Protein AF-A0A4Q3AZP9-F1 (afdb_monomer_lite)

Radius of gyration: 14.33 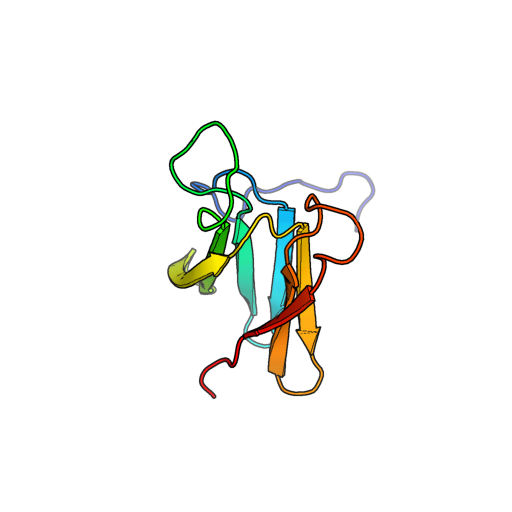Å; chains: 1; bounding box: 40×31×39 Å

Secondary structure (DSSP, 8-state):
--TT----------SSEEEEEE-TTS-EEEEES-SS-SS--TT-EEEEEE-TTS-EEEEEEEESS--EEEE-TTS-EEEEESTTSSTT--EEEEEPPP-

Structure (mmCIF, N/CA/C/O backbone):
data_AF-A0A4Q3AZP9-F1
#
_entry.id   AF-A0A4Q3AZP9-F1
#
loop_
_atom_site.group_PDB
_atom_site.id
_atom_site.type_symbol
_atom_site.label_atom_id
_atom_site.label_alt_id
_atom_site.label_comp_id
_atom_site.label_asym_id
_atom_site.label_entity_id
_atom_site.label_seq_id
_atom_site.pdbx_PDB_ins_code
_atom_site.Cartn_x
_atom_site.Cartn_y
_atom_site.Cartn_z
_atom_site.occupancy
_atom_site.B_iso_or_equiv
_atom_site.auth_seq_id
_atom_site.auth_comp_id
_atom_site.auth_asym_id
_atom_site.auth_atom_id
_atom_site.pdbx_PDB_model_num
ATOM 1 N N . VAL A 1 1 ? -27.385 6.710 2.786 1.00 50.12 1 VAL A N 1
ATOM 2 C CA . VAL A 1 1 ? -26.740 8.017 2.509 1.00 50.12 1 VAL A CA 1
ATOM 3 C C . VAL A 1 1 ? -27.853 9.054 2.414 1.00 50.12 1 VAL A C 1
ATOM 5 O O . VAL A 1 1 ? -28.807 8.771 1.703 1.00 50.12 1 VAL A O 1
ATOM 8 N N . ASN A 1 2 ? -27.830 10.157 3.175 1.00 47.59 2 ASN A N 1
ATOM 9 C CA . ASN A 1 2 ? -28.858 11.204 3.040 1.00 47.59 2 ASN A CA 1
ATOM 10 C C . ASN A 1 2 ? -28.439 12.240 1.969 1.00 47.59 2 ASN A C 1
ATOM 12 O O . ASN A 1 2 ? -27.250 12.319 1.651 1.00 47.59 2 ASN A O 1
ATOM 16 N N . PRO A 1 3 ? -29.369 13.051 1.434 1.00 57.00 3 PRO A N 1
ATOM 17 C CA . PRO A 1 3 ? -29.069 14.029 0.379 1.00 57.00 3 PRO A CA 1
ATOM 18 C C . PRO A 1 3 ? -28.119 15.165 0.802 1.00 57.00 3 PRO A C 1
ATOM 20 O O . PRO A 1 3 ? -27.667 15.923 -0.046 1.00 57.00 3 PRO A O 1
ATOM 23 N N . ALA A 1 4 ? -27.817 15.291 2.098 1.00 66.38 4 ALA A N 1
ATOM 24 C CA . ALA A 1 4 ? -26.958 16.329 2.668 1.00 66.38 4 ALA A CA 1
ATOM 25 C C . ALA A 1 4 ? -25.577 15.802 3.106 1.00 66.38 4 ALA A C 1
ATOM 27 O O . ALA A 1 4 ? -24.869 16.515 3.812 1.00 66.38 4 ALA A O 1
ATOM 28 N N . GLY A 1 5 ? -25.244 14.551 2.751 1.00 70.44 5 GLY A N 1
ATOM 29 C CA . GLY A 1 5 ? -24.150 13.726 3.279 1.00 70.44 5 GLY A CA 1
ATOM 30 C C . GLY A 1 5 ? -23.063 14.485 4.041 1.00 70.44 5 GLY A C 1
ATOM 31 O O . GLY A 1 5 ? -22.183 15.095 3.439 1.00 70.44 5 GLY A O 1
ATOM 32 N N . LYS A 1 6 ? -23.112 14.438 5.380 1.00 83.56 6 LYS A N 1
ATOM 33 C CA . LYS A 1 6 ? -22.102 15.083 6.225 1.00 83.56 6 LYS A CA 1
ATOM 34 C C . LYS A 1 6 ? -20.746 14.422 5.974 1.00 83.56 6 LYS A C 1
ATOM 36 O O . LYS A 1 6 ? -20.556 13.253 6.302 1.00 83.56 6 LYS A O 1
ATOM 41 N N . MET A 1 7 ? -19.815 15.177 5.402 1.00 85.31 7 MET A N 1
ATOM 42 C CA . MET A 1 7 ? -18.426 14.753 5.254 1.00 85.31 7 MET A CA 1
ATOM 43 C C . MET A 1 7 ? -17.707 14.879 6.600 1.00 85.31 7 MET A C 1
ATOM 45 O O . MET A 1 7 ? -17.891 15.862 7.321 1.00 85.31 7 MET A O 1
ATOM 49 N N . GLN A 1 8 ? -16.883 13.890 6.936 1.00 88.12 8 GLN A N 1
ATOM 50 C CA . GLN A 1 8 ? -16.053 13.895 8.136 1.00 88.12 8 GLN A CA 1
ATOM 51 C C . GLN A 1 8 ? -14.648 13.402 7.796 1.00 88.12 8 GLN A C 1
ATOM 53 O O . GLN A 1 8 ? -14.481 12.368 7.151 1.00 88.12 8 GLN A O 1
ATOM 58 N N . THR A 1 9 ? -13.637 14.116 8.285 1.00 91.69 9 THR A N 1
ATOM 59 C CA . THR A 1 9 ? -12.249 13.650 8.258 1.00 91.69 9 THR A CA 1
ATOM 60 C C . THR A 1 9 ? -12.060 12.551 9.303 1.00 91.69 9 THR A C 1
ATOM 62 O O . THR A 1 9 ? -12.216 12.808 10.496 1.00 91.69 9 THR A O 1
ATOM 65 N N . VAL A 1 10 ? -11.725 11.335 8.861 1.00 91.75 10 VAL A N 1
ATOM 66 C CA . VAL A 1 10 ? -11.517 10.163 9.740 1.00 91.75 10 VAL A CA 1
ATOM 67 C C . VAL A 1 10 ? -10.048 9.920 10.095 1.00 91.75 10 VAL A C 1
ATOM 69 O O . VAL A 1 10 ? -9.756 9.394 11.162 1.00 91.75 10 VAL A O 1
ATOM 72 N N . ALA A 1 11 ? -9.114 10.328 9.231 1.00 94.19 11 ALA A N 1
ATOM 73 C CA . ALA A 1 11 ? -7.676 10.239 9.471 1.00 94.19 11 ALA A CA 1
ATOM 74 C C . ALA A 1 11 ? -6.918 11.273 8.616 1.00 94.19 11 ALA A C 1
ATOM 76 O O . ALA A 1 11 ? -7.362 11.643 7.531 1.00 94.19 11 ALA A O 1
ATOM 77 N N . THR A 1 12 ? -5.773 11.747 9.112 1.00 95.00 12 THR A N 1
ATOM 78 C CA . THR A 1 12 ? -4.915 12.769 8.473 1.00 95.00 12 THR A CA 1
ATOM 79 C C . THR A 1 12 ? -3.441 12.346 8.477 1.00 95.00 12 THR A C 1
ATOM 81 O O . THR A 1 12 ? -3.104 11.291 9.006 1.00 95.00 12 THR A O 1
ATOM 84 N N . GLY A 1 13 ? -2.536 13.162 7.928 1.00 93.69 13 GLY A N 1
ATOM 85 C CA . GLY A 1 13 ? -1.084 12.937 8.032 1.00 93.69 13 GLY A CA 1
ATOM 86 C C . GLY A 1 13 ? -0.505 11.933 7.031 1.00 93.69 13 GLY A C 1
ATOM 87 O O . GLY A 1 13 ? 0.612 11.463 7.219 1.00 93.69 13 GLY A O 1
ATOM 88 N N . PHE A 1 14 ? -1.260 11.609 5.984 1.00 94.25 14 PHE A N 1
ATOM 89 C CA . PHE A 1 14 ? -0.776 10.858 4.828 1.00 94.25 14 PHE A CA 1
ATOM 90 C C . PHE A 1 14 ? -0.304 11.810 3.723 1.00 94.25 14 PHE A C 1
ATOM 92 O O . PHE A 1 14 ? -0.609 13.002 3.732 1.00 94.25 14 PHE A O 1
ATOM 99 N N . SER A 1 15 ? 0.399 11.263 2.745 1.00 92.31 15 SER A N 1
ATOM 100 C CA . SER A 1 15 ? 0.918 11.902 1.543 1.00 92.31 15 SER A CA 1
ATOM 101 C C . SER A 1 15 ? 0.573 11.035 0.333 1.00 92.31 15 SER A C 1
ATOM 103 O O . SER A 1 15 ? 0.645 9.815 0.410 1.00 92.31 15 SER A O 1
ATOM 105 N N . ALA A 1 16 ? 0.188 11.655 -0.787 1.00 94.06 16 ALA A N 1
ATOM 106 C CA . ALA A 1 16 ? -0.048 10.962 -2.061 1.00 94.06 16 ALA A CA 1
ATOM 107 C C . ALA A 1 16 ? -0.868 9.652 -1.937 1.00 94.06 16 ALA A C 1
ATOM 109 O O . ALA A 1 16 ? -0.472 8.610 -2.467 1.00 94.06 16 ALA A O 1
ATOM 110 N N . ILE A 1 17 ? -1.995 9.693 -1.209 1.00 95.69 17 ILE A N 1
ATOM 111 C CA . ILE A 1 17 ? -2.904 8.544 -1.094 1.00 95.69 17 ILE A CA 1
ATOM 112 C C . ILE A 1 17 ? -3.472 8.231 -2.480 1.00 95.69 17 ILE A C 1
ATOM 114 O O . ILE A 1 17 ? -4.055 9.107 -3.117 1.00 95.69 17 ILE A O 1
ATOM 118 N N . VAL A 1 18 ? -3.352 6.977 -2.910 1.00 96.50 18 VAL A N 1
ATOM 119 C CA . VAL A 1 18 ? -3.901 6.493 -4.192 1.00 96.50 18 VAL A CA 1
ATOM 120 C C . VAL A 1 18 ? -4.965 5.410 -4.021 1.00 96.50 18 VAL A C 1
ATOM 122 O O . VAL A 1 18 ? -5.695 5.105 -4.958 1.00 96.50 18 VAL A O 1
ATOM 125 N N . GLY A 1 19 ? -5.112 4.853 -2.819 1.00 97.19 19 GLY A N 1
ATOM 126 C CA . GLY A 1 19 ? -6.167 3.893 -2.524 1.00 97.19 19 GLY A CA 1
ATOM 127 C C . GLY A 1 19 ? -6.261 3.563 -1.043 1.00 97.19 19 GLY A C 1
ATOM 128 O O . GLY A 1 19 ? -5.332 3.815 -0.274 1.00 97.19 19 GLY A O 1
ATOM 129 N N . LEU A 1 20 ? -7.388 2.977 -0.650 1.00 98.25 20 LEU A N 1
ATOM 130 C CA . LEU A 1 20 ? -7.555 2.363 0.660 1.00 98.25 20 LEU A CA 1
ATOM 131 C C . LEU A 1 20 ? -8.505 1.171 0.587 1.00 98.25 20 LEU A C 1
ATOM 133 O O . LEU A 1 20 ? -9.395 1.134 -0.262 1.00 98.25 20 LEU A O 1
ATOM 137 N N . VAL A 1 21 ? -8.357 0.245 1.530 1.00 98.44 21 VAL A N 1
ATOM 138 C CA . VAL A 1 21 ? -9.369 -0.769 1.852 1.00 98.44 21 VAL A CA 1
ATOM 139 C C . VAL A 1 21 ? -9.622 -0.813 3.350 1.00 98.44 21 VAL A C 1
ATOM 141 O O . VAL A 1 21 ? -8.767 -0.415 4.138 1.00 98.44 21 VAL A O 1
ATOM 144 N N . ILE A 1 22 ? -10.800 -1.293 3.742 1.00 97.38 22 ILE A N 1
ATOM 145 C CA . ILE A 1 22 ? -11.174 -1.514 5.141 1.00 97.38 22 ILE A CA 1
ATOM 146 C C . ILE A 1 22 ? -11.515 -2.992 5.294 1.00 97.38 22 ILE A C 1
ATOM 148 O O . ILE A 1 22 ? -12.245 -3.542 4.468 1.00 97.38 22 ILE A O 1
ATOM 152 N N . ASP A 1 23 ? -10.972 -3.637 6.320 1.00 95.81 23 ASP A N 1
ATOM 153 C CA . ASP A 1 23 ? -11.278 -5.033 6.614 1.00 95.81 23 ASP A CA 1
ATOM 154 C C . ASP A 1 23 ? -12.488 -5.202 7.545 1.00 95.81 23 ASP A C 1
ATOM 156 O O . ASP A 1 23 ? -13.116 -4.246 8.004 1.00 95.81 23 ASP A O 1
ATOM 160 N N . GLN A 1 24 ? -12.825 -6.456 7.843 1.00 94.31 24 GLN A N 1
ATOM 161 C CA . GLN A 1 24 ? -13.957 -6.792 8.709 1.00 94.31 24 GLN A CA 1
ATOM 162 C C . GLN A 1 24 ? -13.758 -6.363 10.172 1.00 94.31 24 GLN A C 1
ATOM 164 O O . GLN A 1 24 ? -14.732 -6.271 10.914 1.00 94.31 24 GLN A O 1
ATOM 169 N N . GLN A 1 25 ? -12.523 -6.073 10.592 1.00 94.88 25 GLN A N 1
ATOM 170 C CA . GLN A 1 25 ? -12.191 -5.560 11.921 1.00 94.88 25 GLN A CA 1
ATOM 171 C C . GLN A 1 25 ? -12.183 -4.021 11.965 1.00 94.88 25 GLN A C 1
ATOM 173 O O . GLN A 1 25 ? -11.779 -3.439 12.969 1.00 94.88 25 GLN A O 1
ATOM 178 N N . SER A 1 26 ? -12.658 -3.350 10.907 1.00 95.62 26 SER A N 1
ATOM 179 C CA . SER A 1 26 ? -12.634 -1.887 10.760 1.00 95.62 26 SER A CA 1
ATOM 180 C C . SER A 1 26 ? -11.225 -1.284 10.744 1.00 95.62 26 SER A C 1
ATOM 182 O O . SER A 1 26 ? -11.056 -0.097 11.029 1.00 95.62 26 SER A O 1
ATOM 184 N N . ARG A 1 27 ? -10.206 -2.078 10.394 1.00 97.00 27 ARG A N 1
ATOM 185 C CA . ARG A 1 27 ? -8.842 -1.588 10.172 1.00 97.00 27 ARG A CA 1
ATOM 186 C C . ARG A 1 27 ? -8.745 -1.089 8.737 1.00 97.00 27 ARG A C 1
ATOM 188 O O . ARG A 1 27 ? -9.206 -1.757 7.811 1.00 97.00 27 ARG A O 1
ATOM 195 N N . MET A 1 28 ? -8.158 0.085 8.545 1.00 97.94 28 MET A N 1
ATOM 196 C CA . MET A 1 28 ? -7.958 0.674 7.221 1.00 97.94 28 MET A CA 1
ATOM 197 C C . MET A 1 28 ? -6.523 0.443 6.758 1.00 97.94 28 MET A C 1
ATOM 199 O O . MET A 1 28 ? -5.583 0.650 7.516 1.00 97.94 28 MET A O 1
ATOM 203 N N . TYR A 1 29 ? -6.344 0.065 5.501 1.00 98.50 29 TYR A N 1
ATOM 204 C CA . TYR A 1 29 ? -5.042 -0.050 4.855 1.00 98.50 29 TYR A CA 1
ATOM 205 C C . TYR A 1 29 ? -4.968 1.022 3.783 1.00 98.50 29 TYR A C 1
ATOM 207 O O . TYR A 1 29 ? -5.692 0.955 2.793 1.00 98.50 29 TYR A O 1
ATOM 215 N N . VAL A 1 30 ? -4.134 2.030 4.008 1.00 98.50 30 VAL A N 1
ATOM 216 C CA . VAL A 1 30 ? -3.978 3.194 3.135 1.00 98.50 30 VAL A CA 1
ATOM 217 C C . VAL A 1 30 ? -2.717 3.014 2.304 1.00 98.50 30 VAL A C 1
ATOM 219 O O . VAL A 1 30 ? -1.636 2.808 2.854 1.00 98.50 30 VAL A O 1
ATOM 222 N N . LEU A 1 31 ? -2.855 3.094 0.984 1.00 98.44 31 LEU A N 1
ATOM 223 C CA . LEU A 1 31 ? -1.746 3.033 0.042 1.00 98.44 31 LEU A CA 1
ATOM 224 C C . LEU A 1 31 ? -1.278 4.445 -0.299 1.00 98.44 31 LEU A C 1
ATOM 226 O O . LEU A 1 31 ? -2.019 5.231 -0.895 1.00 98.44 31 LEU A O 1
ATOM 230 N N . GLU A 1 32 ? -0.030 4.736 0.043 1.00 97.44 32 GLU A N 1
ATOM 231 C CA . GLU A 1 32 ? 0.658 5.963 -0.342 1.00 97.44 32 GLU A CA 1
ATOM 232 C C . GLU A 1 32 ? 1.605 5.650 -1.502 1.00 97.44 32 GLU A C 1
ATOM 234 O O . GLU A 1 32 ? 2.468 4.775 -1.394 1.00 97.44 32 GLU A O 1
ATOM 239 N N . MET A 1 33 ? 1.456 6.371 -2.615 1.00 96.00 33 MET A N 1
ATOM 240 C CA . MET A 1 33 ? 2.355 6.242 -3.768 1.00 96.00 33 MET A CA 1
ATOM 241 C C . MET A 1 33 ? 3.763 6.753 -3.443 1.00 96.00 33 MET A C 1
ATOM 243 O O . MET A 1 33 ? 4.751 6.236 -3.963 1.00 96.00 33 MET A O 1
ATOM 247 N N . ALA A 1 34 ? 3.845 7.764 -2.577 1.00 91.94 34 ALA A N 1
ATOM 248 C CA . ALA A 1 34 ? 5.082 8.353 -2.101 1.00 91.94 34 ALA A CA 1
ATOM 249 C C . ALA A 1 34 ? 4.905 8.857 -0.667 1.00 91.94 34 ALA A C 1
ATOM 251 O O . ALA A 1 34 ? 3.906 9.500 -0.346 1.00 91.94 34 ALA A O 1
ATOM 252 N N . SER A 1 35 ? 5.895 8.598 0.182 1.00 86.44 35 SER A N 1
ATOM 253 C CA . SER A 1 35 ? 5.931 9.082 1.560 1.00 86.44 35 SER A CA 1
ATOM 254 C C . SER A 1 35 ? 7.114 10.013 1.786 1.00 86.44 35 SER A C 1
ATOM 256 O O . SER A 1 35 ? 8.257 9.638 1.537 1.00 86.44 35 SER A O 1
ATOM 258 N N . GLY A 1 36 ? 6.853 11.189 2.361 1.00 77.75 36 GLY A N 1
ATOM 259 C CA . GLY A 1 36 ? 7.903 12.122 2.786 1.00 77.75 36 GLY A CA 1
ATOM 260 C C . GLY A 1 36 ? 8.597 12.862 1.641 1.00 77.75 36 GLY A C 1
ATOM 261 O O . GLY A 1 36 ? 9.567 13.575 1.885 1.00 77.75 36 GLY A O 1
ATOM 262 N N . THR A 1 37 ? 8.104 12.728 0.407 1.00 79.12 37 THR A N 1
ATOM 263 C CA . THR A 1 37 ? 8.636 13.419 -0.771 1.00 79.12 37 THR A CA 1
ATOM 264 C C . THR A 1 37 ? 7.514 14.042 -1.593 1.00 79.12 37 THR A C 1
ATOM 266 O O . THR A 1 37 ? 6.383 13.563 -1.607 1.00 79.12 37 THR A O 1
ATOM 269 N N . MET A 1 38 ? 7.830 15.142 -2.279 1.00 76.75 38 MET A N 1
ATOM 270 C CA . MET A 1 38 ? 6.880 15.856 -3.139 1.00 76.75 38 MET A CA 1
ATOM 271 C C . MET A 1 38 ? 6.619 15.116 -4.456 1.00 76.75 38 MET A C 1
ATOM 273 O O . MET A 1 38 ? 5.529 15.204 -5.014 1.00 76.75 38 MET A O 1
ATOM 277 N N . PHE A 1 39 ? 7.622 14.379 -4.938 1.00 84.06 39 PHE A N 1
ATOM 278 C CA . PHE A 1 39 ? 7.575 13.663 -6.205 1.00 84.06 39 PHE A CA 1
ATOM 279 C C . PHE A 1 39 ? 7.693 12.156 -5.963 1.00 84.06 39 PHE A C 1
ATOM 281 O O . PHE A 1 39 ? 8.612 11.730 -5.252 1.00 84.06 39 PHE A O 1
ATOM 288 N N . PRO A 1 40 ? 6.788 11.346 -6.536 1.00 89.12 40 PRO A N 1
ATOM 289 C CA . PRO A 1 40 ? 6.899 9.897 -6.490 1.00 89.12 40 PRO A CA 1
ATOM 290 C C . PRO A 1 40 ? 8.101 9.376 -7.275 1.00 89.12 40 PRO A C 1
ATOM 292 O O . PRO A 1 40 ? 8.374 9.823 -8.387 1.00 89.12 40 PRO A O 1
ATOM 295 N N . PHE A 1 41 ? 8.776 8.376 -6.716 1.00 92.62 41 PHE A N 1
ATOM 296 C CA . PHE A 1 41 ? 9.806 7.589 -7.389 1.00 92.62 41 PHE A CA 1
ATOM 297 C C . PHE A 1 41 ? 9.690 6.118 -6.957 1.00 92.62 41 PHE A C 1
ATOM 299 O O . PHE A 1 41 ? 9.097 5.829 -5.910 1.00 92.62 41 PHE A O 1
ATOM 306 N N . PRO A 1 42 ? 10.210 5.168 -7.753 1.00 96.00 42 PRO A N 1
ATOM 307 C CA . PRO A 1 42 ? 10.232 3.759 -7.373 1.00 96.00 42 PRO A CA 1
ATOM 308 C C . PRO A 1 42 ? 10.863 3.543 -5.989 1.00 96.00 42 PRO A C 1
ATOM 310 O O . PRO A 1 42 ? 11.916 4.100 -5.692 1.00 96.00 42 PRO A O 1
ATOM 313 N N . GLY A 1 43 ? 10.206 2.768 -5.128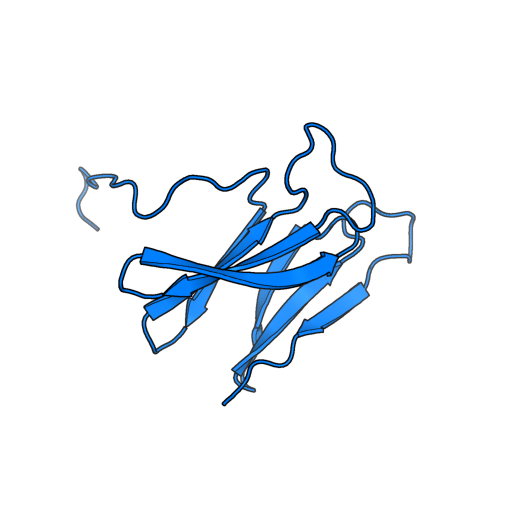 1.00 95.94 43 GLY A N 1
ATOM 314 C CA . GLY A 1 43 ? 10.636 2.488 -3.759 1.00 95.94 43 GLY A CA 1
ATOM 315 C C . GLY A 1 43 ? 10.069 3.443 -2.704 1.00 95.94 43 GLY A C 1
ATOM 316 O O . GLY A 1 43 ? 10.161 3.151 -1.514 1.00 95.94 43 GLY A O 1
ATOM 317 N N . ALA A 1 44 ? 9.449 4.558 -3.105 1.00 96.06 44 ALA A N 1
ATOM 318 C CA . ALA A 1 44 ? 8.871 5.527 -2.169 1.00 96.06 44 ALA A CA 1
ATOM 319 C C . ALA A 1 44 ? 7.488 5.124 -1.626 1.00 96.06 44 ALA A C 1
ATOM 321 O O . ALA A 1 44 ? 7.000 5.744 -0.675 1.00 96.06 44 ALA A O 1
ATOM 322 N N . GLY A 1 45 ? 6.835 4.134 -2.241 1.00 97.12 45 GLY A N 1
ATOM 323 C CA . GLY A 1 45 ? 5.482 3.728 -1.886 1.00 97.12 45 GLY A CA 1
ATOM 324 C C . GLY A 1 45 ? 5.436 2.878 -0.618 1.00 97.12 45 GLY A C 1
ATOM 325 O O . GLY A 1 45 ? 6.352 2.099 -0.328 1.00 97.12 45 GLY A O 1
ATOM 326 N N . ARG A 1 46 ? 4.346 3.005 0.139 1.00 98.00 46 ARG A N 1
ATOM 327 C CA . ARG A 1 46 ? 4.135 2.266 1.390 1.00 98.00 46 ARG A CA 1
ATOM 328 C C . ARG A 1 46 ? 2.659 1.991 1.657 1.00 98.00 46 ARG A C 1
ATOM 330 O O . ARG A 1 46 ? 1.788 2.645 1.086 1.00 98.00 46 ARG A O 1
ATOM 337 N N . ILE A 1 47 ? 2.392 1.047 2.556 1.00 98.56 47 ILE A N 1
ATOM 338 C CA . ILE A 1 47 ? 1.053 0.811 3.107 1.00 98.56 47 ILE A CA 1
ATOM 339 C C . ILE A 1 47 ? 1.068 1.145 4.590 1.00 98.56 47 ILE A C 1
ATOM 341 O O . ILE A 1 47 ? 1.888 0.623 5.351 1.00 98.56 47 ILE A O 1
ATOM 345 N N . VAL A 1 48 ? 0.127 1.994 4.990 1.00 98.44 48 VAL A N 1
ATOM 346 C CA . VAL A 1 48 ? -0.116 2.351 6.383 1.00 98.44 48 VAL A CA 1
ATOM 347 C C . VAL A 1 48 ? -1.397 1.681 6.846 1.00 98.44 48 VAL A C 1
ATOM 349 O O . VAL A 1 48 ? -2.470 1.918 6.294 1.00 98.44 48 VAL A O 1
ATOM 352 N N . LYS A 1 49 ? -1.285 0.851 7.876 1.00 98.38 49 LYS A N 1
ATOM 353 C CA . LYS A 1 49 ? -2.417 0.310 8.614 1.00 98.38 49 LYS A CA 1
ATOM 354 C C . LYS A 1 49 ? -2.889 1.348 9.626 1.00 98.38 49 LYS A C 1
ATOM 356 O O . LYS A 1 49 ? -2.079 1.936 10.339 1.00 98.38 49 LYS A O 1
ATOM 361 N N . VAL A 1 50 ? -4.194 1.564 9.690 1.00 98.44 50 VAL A N 1
ATOM 362 C CA . VAL A 1 50 ? -4.864 2.435 10.652 1.00 98.44 50 VAL A CA 1
ATOM 363 C C . VAL A 1 50 ? -5.822 1.576 11.461 1.00 98.44 50 VAL A C 1
ATOM 365 O O . VAL A 1 50 ? -6.735 0.961 10.908 1.00 98.44 50 VAL A O 1
ATOM 368 N N . GLU A 1 51 ? -5.603 1.527 12.766 1.00 97.62 51 GLU A N 1
ATOM 369 C CA . GLU A 1 51 ? -6.475 0.829 13.704 1.00 97.62 51 GLU A CA 1
ATOM 370 C C . GLU A 1 51 ? -7.758 1.640 13.975 1.00 97.62 51 GLU A C 1
ATOM 372 O O . GLU A 1 51 ? -7.749 2.866 13.824 1.00 97.62 51 GLU A O 1
ATOM 377 N N . PRO A 1 52 ? -8.858 1.013 14.443 1.00 96.06 52 PRO A N 1
ATOM 378 C CA . PRO A 1 52 ? -10.107 1.716 14.762 1.00 96.06 52 PRO A CA 1
ATOM 379 C C . PRO A 1 52 ? -9.954 2.840 15.798 1.00 96.06 52 PRO A C 1
ATOM 381 O O . PRO A 1 52 ? -10.738 3.784 15.815 1.00 96.06 52 PRO A O 1
ATOM 384 N N . ASN A 1 53 ? -8.934 2.756 16.659 1.00 95.69 53 ASN A N 1
ATOM 385 C CA . ASN A 1 53 ? -8.595 3.800 17.630 1.00 95.69 53 ASN A CA 1
ATOM 386 C C . ASN A 1 53 ? -7.780 4.967 17.028 1.00 95.69 53 ASN A C 1
ATOM 388 O O . ASN A 1 53 ? -7.416 5.890 17.753 1.00 95.69 53 ASN A O 1
ATOM 392 N N . GLY A 1 54 ? -7.480 4.928 15.727 1.00 95.50 54 GLY A N 1
ATOM 393 C CA . GLY A 1 54 ? -6.722 5.945 15.001 1.00 95.50 54 GLY A CA 1
ATOM 394 C C . GLY A 1 54 ? -5.201 5.757 15.004 1.00 95.50 54 GLY A C 1
ATOM 395 O O . GLY A 1 54 ? -4.511 6.520 14.321 1.00 95.50 54 GLY A O 1
ATOM 396 N N . SER A 1 55 ? -4.666 4.762 15.723 1.00 97.25 55 SER A N 1
ATOM 397 C CA . SER A 1 55 ? -3.234 4.434 15.694 1.00 97.25 55 SER A CA 1
ATOM 398 C C . SER A 1 55 ? -2.797 4.005 14.297 1.00 97.25 55 SER A C 1
ATOM 400 O O . SER A 1 55 ? -3.539 3.322 13.593 1.00 97.25 55 SER A O 1
ATOM 402 N N . LYS A 1 56 ? -1.584 4.400 13.895 1.00 98.06 56 LYS A N 1
ATOM 403 C CA . LYS A 1 56 ? -1.039 4.137 12.557 1.00 98.06 56 LYS A CA 1
ATOM 404 C C . LYS A 1 56 ? 0.261 3.360 12.631 1.00 98.06 56 LYS A C 1
ATOM 406 O O . LYS A 1 56 ? 1.125 3.680 13.442 1.00 98.06 56 LYS A O 1
ATOM 411 N N . GLU A 1 57 ? 0.413 2.412 11.722 1.00 97.75 57 GLU A N 1
ATOM 412 C CA . GLU A 1 57 ? 1.599 1.576 11.581 1.00 97.75 57 GLU A CA 1
ATOM 413 C C . GLU A 1 57 ? 1.953 1.435 10.098 1.00 97.75 57 GLU A C 1
ATOM 415 O O . GLU A 1 57 ? 1.095 1.128 9.272 1.00 97.75 57 GLU A O 1
ATOM 420 N N . VAL A 1 58 ? 3.219 1.655 9.739 1.00 97.75 58 VAL A N 1
ATOM 421 C CA . VAL A 1 58 ? 3.708 1.341 8.390 1.00 97.75 58 VAL A CA 1
ATOM 422 C C . VAL A 1 58 ? 3.985 -0.158 8.331 1.00 97.75 58 VAL A C 1
ATOM 424 O O . VAL A 1 58 ? 4.893 -0.631 9.006 1.00 97.75 58 VAL A O 1
ATOM 427 N N . ILE A 1 59 ? 3.225 -0.891 7.517 1.00 97.88 59 ILE A N 1
ATOM 428 C CA . ILE A 1 59 ? 3.326 -2.360 7.428 1.00 97.88 59 ILE A CA 1
ATOM 429 C C . ILE A 1 59 ? 4.040 -2.846 6.161 1.00 97.88 59 ILE A C 1
ATOM 431 O O . ILE A 1 59 ? 4.452 -3.999 6.085 1.00 97.88 59 ILE A O 1
ATOM 435 N N . VAL A 1 60 ? 4.188 -1.976 5.157 1.00 98.12 60 VAL A N 1
ATOM 436 C CA . VAL A 1 60 ? 4.923 -2.248 3.912 1.00 98.12 60 VAL A CA 1
ATOM 437 C C . VAL A 1 60 ? 5.640 -0.983 3.482 1.00 98.12 60 VAL A C 1
ATOM 439 O O . VAL A 1 60 ? 5.050 0.091 3.538 1.00 98.12 60 VAL A O 1
ATOM 442 N N . THR A 1 61 ? 6.868 -1.111 2.993 1.00 97.44 61 THR A N 1
ATOM 443 C CA . THR A 1 61 ? 7.653 -0.045 2.354 1.00 97.44 61 THR A CA 1
ATOM 444 C C . THR A 1 61 ? 8.257 -0.558 1.046 1.00 97.44 61 THR A C 1
ATOM 446 O O . THR A 1 61 ? 8.182 -1.751 0.752 1.00 97.44 61 THR A O 1
ATOM 449 N N . GLY A 1 62 ? 8.854 0.329 0.247 1.00 96.56 62 GLY A N 1
ATOM 450 C CA . GLY A 1 62 ? 9.594 -0.079 -0.948 1.00 96.56 62 GLY A CA 1
ATOM 451 C C . GLY A 1 62 ? 8.721 -0.398 -2.162 1.00 96.56 62 GLY A C 1
ATOM 452 O O . GLY A 1 62 ? 9.219 -0.978 -3.124 1.00 96.56 62 GLY A O 1
ATOM 453 N N . LEU A 1 63 ? 7.435 -0.026 -2.153 1.00 97.69 63 LEU A N 1
ATOM 454 C CA . LEU A 1 63 ? 6.577 -0.195 -3.326 1.00 97.69 63 LEU A CA 1
ATOM 455 C C . LEU A 1 63 ? 7.013 0.766 -4.439 1.00 97.69 63 LEU A C 1
ATOM 457 O O . LEU A 1 63 ? 7.404 1.911 -4.198 1.00 97.69 63 LEU A O 1
ATOM 461 N N . ASN A 1 64 ? 6.924 0.303 -5.680 1.00 97.50 64 ASN A N 1
ATOM 462 C CA . ASN A 1 64 ? 7.389 1.019 -6.856 1.00 97.50 64 ASN A CA 1
ATOM 463 C C . ASN A 1 64 ? 6.209 1.618 -7.608 1.00 97.50 64 ASN A C 1
ATOM 465 O O . ASN A 1 64 ? 5.548 0.923 -8.369 1.00 97.50 64 ASN A O 1
ATOM 469 N N . LEU A 1 65 ? 5.962 2.918 -7.425 1.00 96.31 65 LEU A N 1
ATOM 470 C CA . LEU A 1 65 ? 4.886 3.637 -8.123 1.00 96.31 65 LEU A CA 1
ATOM 471 C C . LEU A 1 65 ? 3.531 2.891 -8.046 1.00 96.31 65 LEU A C 1
ATOM 473 O O . LEU A 1 65 ? 2.928 2.606 -9.090 1.00 96.31 65 LEU A O 1
ATOM 477 N N . PRO A 1 66 ? 3.065 2.507 -6.839 1.00 97.88 66 PRO A N 1
ATOM 478 C CA . PRO A 1 66 ? 1.828 1.761 -6.716 1.00 97.88 66 PRO A CA 1
ATOM 479 C C . PRO A 1 66 ? 0.633 2.671 -7.015 1.00 97.88 66 PRO A C 1
ATOM 481 O O . PRO A 1 66 ? 0.683 3.878 -6.780 1.00 97.88 66 PRO A O 1
ATOM 484 N N . THR A 1 67 ? -0.447 2.095 -7.537 1.00 97.44 67 THR A N 1
ATOM 485 C CA . THR A 1 67 ? -1.609 2.870 -8.022 1.00 97.44 67 THR A CA 1
ATOM 486 C C . THR A 1 67 ? -2.936 2.449 -7.408 1.00 97.44 67 THR A C 1
ATOM 488 O O . THR A 1 67 ? -3.884 3.225 -7.415 1.00 97.44 67 THR A O 1
ATOM 491 N N . SER A 1 68 ? -3.028 1.235 -6.865 1.00 97.69 68 SER A N 1
ATOM 492 C CA . SER A 1 68 ? -4.241 0.734 -6.223 1.00 97.69 68 SER A CA 1
ATOM 493 C C . SER A 1 68 ? -3.930 -0.450 -5.314 1.00 97.69 68 SER A C 1
ATOM 495 O O . SER A 1 68 ? -2.892 -1.098 -5.470 1.00 97.69 68 SER A O 1
ATOM 497 N N . LEU A 1 69 ? -4.841 -0.744 -4.387 1.00 98.56 69 LEU A N 1
ATOM 498 C CA . LEU A 1 69 ? -4.841 -1.973 -3.603 1.00 98.56 69 LEU A CA 1
ATOM 499 C C . LEU A 1 69 ? -6.258 -2.519 -3.427 1.00 98.56 69 LEU A C 1
ATOM 501 O O . LEU A 1 69 ? -7.227 -1.762 -3.410 1.00 98.56 69 LEU A O 1
ATOM 505 N N . THR A 1 70 ? -6.355 -3.828 -3.222 1.00 98.56 70 THR A N 1
ATOM 506 C CA . THR A 1 70 ? -7.582 -4.504 -2.797 1.00 98.56 70 THR A CA 1
ATOM 507 C C . THR A 1 70 ? -7.293 -5.558 -1.729 1.00 98.56 70 THR A C 1
ATOM 509 O O . THR A 1 70 ? -6.155 -6.006 -1.584 1.00 98.56 70 THR A O 1
ATOM 512 N N . MET A 1 71 ? -8.325 -5.968 -0.993 1.00 98.00 71 MET A N 1
ATOM 513 C CA . MET A 1 71 ? -8.279 -7.139 -0.121 1.00 98.00 71 MET A CA 1
ATOM 514 C C . MET A 1 71 ? -8.673 -8.381 -0.928 1.00 98.00 71 MET A C 1
ATOM 516 O O . MET A 1 71 ? -9.707 -8.389 -1.598 1.00 98.00 71 MET A O 1
ATOM 520 N N . GLY A 1 72 ? -7.861 -9.430 -0.866 1.00 97.12 72 GLY A N 1
ATOM 521 C CA . GLY A 1 72 ? -8.170 -10.725 -1.454 1.00 97.12 72 GLY A CA 1
ATOM 522 C C . GLY A 1 72 ? -9.069 -11.584 -0.558 1.00 97.12 72 GLY A C 1
ATOM 523 O O . GLY A 1 72 ? -9.172 -11.344 0.648 1.00 97.12 72 GLY A O 1
ATOM 524 N N . PRO A 1 73 ? -9.692 -12.638 -1.116 1.00 96.12 73 PRO A N 1
ATOM 525 C CA . PRO A 1 73 ? -10.513 -13.580 -0.347 1.00 96.12 73 PRO A CA 1
ATOM 526 C C . PRO A 1 73 ? -9.702 -14.402 0.667 1.00 96.12 73 PRO A C 1
ATOM 528 O O . PRO A 1 73 ? -10.267 -15.046 1.544 1.00 96.12 73 PRO A O 1
ATOM 531 N N . ASP A 1 74 ? -8.376 -14.387 0.552 1.00 96.06 74 ASP A N 1
ATOM 532 C CA . ASP A 1 74 ? -7.432 -15.025 1.463 1.00 96.06 74 ASP A CA 1
ATOM 533 C C . ASP A 1 74 ? -7.018 -14.119 2.641 1.00 96.06 74 ASP A C 1
ATOM 535 O O . ASP A 1 74 ? -6.145 -14.497 3.424 1.00 96.06 74 ASP A O 1
ATOM 539 N N . GLY A 1 75 ? -7.626 -12.931 2.756 1.00 95.50 75 GLY A N 1
ATOM 540 C CA . GLY A 1 75 ? -7.363 -11.962 3.820 1.00 95.50 75 GLY A CA 1
ATOM 541 C C . GLY A 1 75 ? -6.060 -11.178 3.655 1.00 95.50 75 GLY A C 1
ATOM 542 O O . GLY A 1 75 ? -5.605 -10.567 4.617 1.00 95.50 75 GLY A O 1
ATOM 543 N N . ASN A 1 76 ? -5.444 -11.205 2.468 1.00 98.19 76 ASN A N 1
ATOM 544 C CA . ASN A 1 76 ? -4.204 -10.487 2.167 1.00 98.19 76 ASN A CA 1
ATOM 545 C C . ASN A 1 76 ? -4.456 -9.295 1.241 1.00 98.19 76 ASN A C 1
ATOM 547 O O . ASN A 1 76 ? -5.471 -9.240 0.548 1.00 98.19 76 ASN A O 1
ATOM 551 N N . LEU A 1 77 ? -3.517 -8.348 1.183 1.00 98.50 77 LEU A N 1
ATOM 552 C CA . LEU A 1 77 ? -3.628 -7.220 0.254 1.00 98.50 77 LEU A CA 1
ATOM 553 C C . LEU A 1 77 ? -2.987 -7.570 -1.090 1.00 98.50 77 LEU A C 1
ATOM 555 O O . LEU A 1 77 ? -1.946 -8.223 -1.144 1.00 98.50 77 LEU A O 1
ATOM 559 N N . TYR A 1 78 ? -3.581 -7.079 -2.169 1.00 98.75 78 TYR A N 1
ATOM 560 C CA . TYR A 1 78 ? -3.057 -7.166 -3.529 1.00 98.75 78 TYR A CA 1
ATOM 561 C C . TYR A 1 78 ? -2.895 -5.753 -4.069 1.00 98.75 78 TYR A C 1
ATOM 563 O O . TYR A 1 78 ? -3.847 -4.977 -4.037 1.00 98.75 78 TYR A O 1
ATOM 571 N N . VAL A 1 79 ? -1.697 -5.416 -4.538 1.00 98.81 79 VAL A N 1
ATOM 572 C CA . VAL A 1 79 ? -1.308 -4.051 -4.909 1.00 98.81 79 VAL A CA 1
ATOM 573 C C . VAL A 1 79 ? -0.919 -4.006 -6.377 1.00 98.81 79 VAL A C 1
ATOM 575 O O . VAL A 1 79 ? -0.069 -4.785 -6.806 1.00 98.81 79 VAL A O 1
ATOM 578 N N . SER A 1 80 ? -1.481 -3.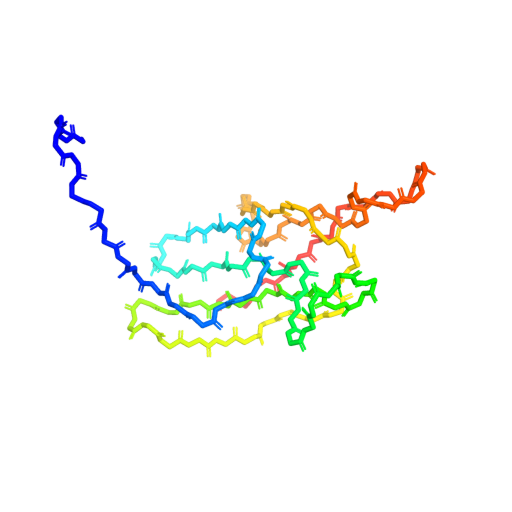059 -7.126 1.00 98.44 80 SER A N 1
ATOM 579 C CA . SER A 1 80 ? -1.002 -2.720 -8.469 1.00 98.44 80 SER A CA 1
ATOM 580 C C . SER A 1 80 ? 0.291 -1.918 -8.352 1.00 98.44 80 SER A C 1
ATOM 582 O O . SER A 1 80 ? 0.250 -0.724 -8.038 1.00 98.44 80 SER A O 1
ATOM 584 N N . ASN A 1 81 ? 1.426 -2.572 -8.583 1.00 98.06 81 ASN A N 1
ATOM 585 C CA . ASN A 1 81 ? 2.766 -1.994 -8.528 1.00 98.06 81 ASN A CA 1
ATOM 586 C C . ASN A 1 81 ? 3.270 -1.697 -9.950 1.00 98.06 81 ASN A C 1
ATOM 588 O O . ASN A 1 81 ? 2.806 -2.293 -10.922 1.00 98.06 81 ASN A O 1
ATOM 592 N N . TRP A 1 82 ? 4.189 -0.742 -10.084 1.00 97.69 82 TRP A N 1
ATOM 593 C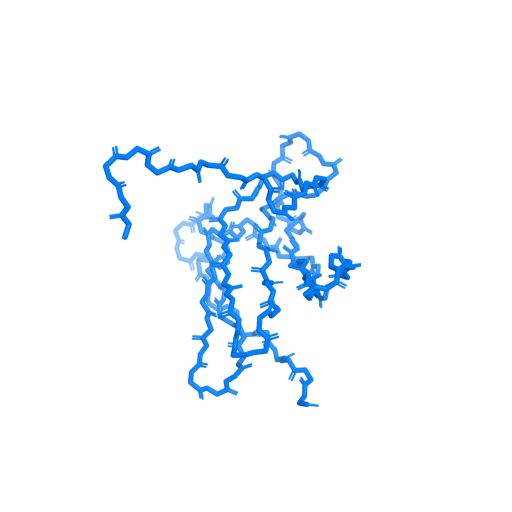 CA . TRP A 1 82 ? 4.671 -0.237 -11.373 1.00 97.69 82 TRP A CA 1
ATOM 594 C C . TRP A 1 82 ? 3.549 0.252 -12.306 1.00 97.69 82 TRP A C 1
ATOM 596 O O . TRP A 1 82 ? 3.673 0.190 -13.528 1.00 97.69 82 TRP A O 1
ATOM 606 N N . GLY A 1 83 ? 2.459 0.793 -11.746 1.00 94.94 83 GLY A N 1
ATOM 607 C CA . GLY A 1 83 ? 1.299 1.236 -12.534 1.00 94.94 83 GLY A CA 1
ATOM 608 C C . GLY A 1 83 ? 1.594 2.418 -13.467 1.00 94.94 83 GLY A C 1
ATOM 609 O O . GLY A 1 83 ? 0.925 2.575 -14.483 1.00 94.94 83 GLY A O 1
ATOM 610 N N . SER A 1 84 ? 2.635 3.195 -13.154 1.00 92.25 84 SER A N 1
ATOM 611 C CA . SER A 1 84 ? 3.181 4.266 -14.005 1.00 92.25 84 SER A CA 1
ATOM 612 C C . SER A 1 84 ? 4.578 3.928 -14.555 1.00 92.25 84 SER A C 1
ATOM 614 O O . SER A 1 84 ? 5.372 4.828 -14.823 1.00 92.25 84 SER A O 1
ATOM 616 N N . GLY A 1 85 ? 4.922 2.637 -14.643 1.00 91.25 85 GLY A N 1
ATOM 617 C CA . GLY A 1 85 ? 6.196 2.146 -15.175 1.00 91.25 85 GLY A CA 1
ATOM 618 C C . GLY A 1 85 ? 6.228 2.031 -16.704 1.00 91.25 85 GLY A C 1
ATOM 619 O O . GLY A 1 85 ? 5.269 2.364 -17.398 1.00 91.25 85 GLY A O 1
ATOM 620 N N . ALA A 1 86 ? 7.347 1.536 -17.241 1.00 94.81 86 ALA A N 1
ATOM 621 C CA . ALA A 1 86 ? 7.480 1.230 -18.667 1.00 94.81 86 ALA A CA 1
ATOM 622 C C . ALA A 1 86 ? 6.489 0.128 -19.116 1.00 94.81 86 ALA A C 1
ATOM 624 O O . ALA A 1 86 ? 6.042 -0.668 -18.282 1.00 94.81 86 ALA A O 1
ATOM 625 N N . PRO A 1 87 ? 6.164 0.023 -20.422 1.00 96.75 87 PRO A N 1
ATOM 626 C CA . PRO A 1 87 ? 5.328 -1.061 -20.934 1.00 96.75 87 PRO A CA 1
ATOM 627 C C . PRO A 1 87 ? 5.832 -2.441 -20.486 1.00 96.75 87 PRO A C 1
ATOM 629 O O . PRO A 1 87 ? 7.002 -2.768 -20.667 1.00 96.75 87 PRO A O 1
ATOM 632 N N . GLY A 1 88 ? 4.943 -3.241 -19.891 1.00 96.62 88 GLY A N 1
ATOM 633 C CA . GLY A 1 88 ? 5.260 -4.585 -19.390 1.00 96.62 88 GLY A CA 1
ATOM 634 C C . GLY A 1 88 ? 5.912 -4.646 -18.002 1.00 96.62 88 GLY A C 1
ATOM 635 O O . GLY A 1 88 ? 6.108 -5.746 -17.502 1.00 96.62 88 GLY A O 1
ATOM 636 N N . ALA A 1 89 ? 6.211 -3.511 -17.359 1.00 96.94 89 ALA A N 1
ATOM 637 C CA . ALA A 1 89 ? 6.789 -3.490 -16.009 1.00 96.94 89 ALA A CA 1
ATOM 638 C C . ALA A 1 89 ? 5.759 -3.715 -14.887 1.00 96.94 89 ALA A C 1
ATOM 640 O O . ALA A 1 89 ? 6.141 -4.011 -13.759 1.00 96.94 89 ALA A O 1
ATOM 641 N N . GLY A 1 90 ? 4.469 -3.526 -15.185 1.00 98.06 90 GLY A N 1
ATOM 642 C CA . GLY A 1 90 ? 3.389 -3.646 -14.209 1.00 98.06 90 GLY A CA 1
ATOM 643 C C . GLY A 1 90 ? 3.342 -5.030 -13.563 1.00 98.06 90 GLY A C 1
ATOM 644 O O . GLY A 1 90 ? 3.425 -6.048 -14.248 1.00 98.06 90 GLY A O 1
ATOM 645 N N . GLU A 1 91 ? 3.149 -5.062 -12.249 1.00 98.19 91 GLU A N 1
ATOM 646 C CA . GLU A 1 91 ? 3.038 -6.302 -11.482 1.00 98.19 91 GLU A CA 1
ATOM 647 C C . GLU A 1 91 ? 1.961 -6.184 -10.397 1.00 98.19 91 GLU A C 1
ATOM 649 O O . GLU A 1 91 ? 1.640 -5.092 -9.922 1.00 98.19 91 GLU A O 1
ATOM 654 N N . ILE A 1 92 ? 1.407 -7.327 -9.986 1.00 98.44 92 ILE A N 1
ATOM 655 C CA . ILE A 1 92 ? 0.528 -7.411 -8.819 1.00 98.44 92 ILE A CA 1
ATOM 656 C C . ILE A 1 92 ? 1.320 -8.026 -7.674 1.00 98.44 92 ILE A C 1
ATOM 658 O O . ILE A 1 92 ? 1.686 -9.200 -7.723 1.00 98.44 92 ILE A O 1
ATOM 662 N N . VAL A 1 93 ? 1.560 -7.242 -6.627 1.00 98.38 93 VAL A N 1
ATOM 663 C CA . VAL A 1 93 ? 2.266 -7.711 -5.431 1.00 98.38 93 VAL A CA 1
AT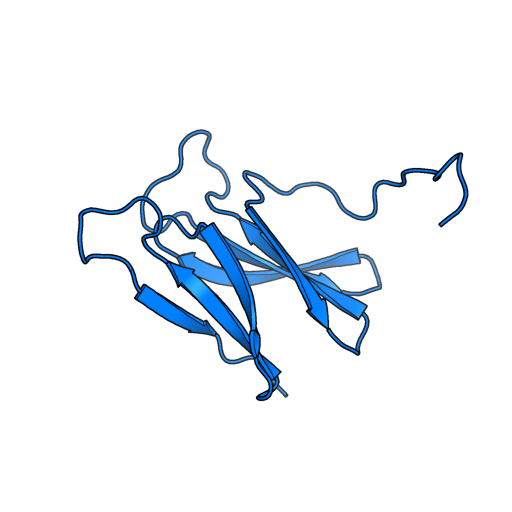OM 664 C C . VAL A 1 93 ? 1.248 -8.136 -4.384 1.00 98.38 93 VAL A C 1
ATOM 666 O O . VAL A 1 93 ? 0.347 -7.371 -4.034 1.00 98.38 93 VAL A O 1
ATOM 669 N N . LYS A 1 94 ? 1.405 -9.351 -3.855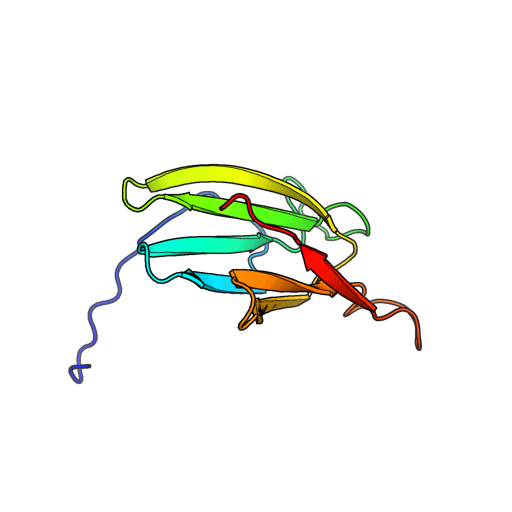 1.00 98.38 94 LYS A N 1
ATOM 670 C CA . LYS A 1 94 ? 0.666 -9.817 -2.680 1.00 98.38 94 LYS A CA 1
ATOM 671 C C . LYS A 1 94 ? 1.416 -9.424 -1.409 1.00 98.38 94 LYS A C 1
ATOM 673 O O . LYS A 1 94 ? 2.585 -9.760 -1.244 1.00 98.38 94 LYS A O 1
ATOM 678 N N . VAL A 1 95 ? 0.715 -8.786 -0.483 1.00 98.19 95 VAL A N 1
ATOM 679 C CA . VAL A 1 95 ? 1.192 -8.472 0.865 1.00 98.19 95 VAL A CA 1
ATOM 680 C C . VAL A 1 95 ? 0.480 -9.391 1.843 1.00 98.19 95 VAL A C 1
ATOM 682 O O . VAL A 1 95 ? -0.730 -9.279 2.044 1.00 98.19 95 VAL A O 1
ATOM 685 N N . THR A 1 96 ? 1.239 -10.298 2.452 1.00 97.69 96 THR A N 1
ATOM 686 C CA . THR A 1 96 ? 0.694 -11.223 3.446 1.00 97.69 96 THR A CA 1
ATOM 687 C C . THR A 1 96 ? 0.496 -10.507 4.775 1.00 97.69 96 THR A C 1
ATOM 689 O O . THR A 1 96 ? 1.447 -9.950 5.322 1.00 97.69 96 THR A O 1
ATOM 692 N N . LEU A 1 97 ? -0.728 -10.532 5.297 1.00 95.19 97 LEU A N 1
ATOM 693 C CA . LEU A 1 97 ? -1.057 -9.947 6.591 1.00 95.19 97 LEU A CA 1
ATOM 694 C C . LEU A 1 97 ? -0.931 -10.992 7.714 1.00 95.19 97 LEU A C 1
ATOM 696 O O . LEU A 1 97 ? -1.224 -12.172 7.493 1.00 95.19 97 LEU A O 1
ATOM 700 N N . PRO A 1 98 ? -0.507 -10.588 8.925 1.00 87.19 98 PRO A N 1
ATOM 701 C CA . PRO A 1 98 ? -0.573 -11.457 10.092 1.00 87.19 98 PRO A CA 1
ATOM 702 C C . PRO A 1 98 ? -2.037 -11.792 10.414 1.00 87.19 98 PRO A C 1
ATOM 704 O O . PRO A 1 98 ? -2.914 -10.928 10.312 1.00 87.19 98 PRO A O 1
ATOM 707 N N . LYS A 1 99 ? -2.277 -13.057 10.772 1.00 74.75 99 LYS A N 1
ATOM 708 C CA . LYS A 1 99 ? -3.592 -13.574 11.169 1.00 74.75 99 LYS A CA 1
ATOM 709 C C . LYS A 1 99 ? -3.926 -13.212 12.608 1.00 74.75 99 LYS A C 1
ATOM 711 O O . LYS A 1 99 ? -2.991 -13.241 13.438 1.00 74.75 99 LYS A O 1
#

Sequence (99 aa):
VNPAGKMQTVATGFSAIVGLVIDQQSRMYVLEMASGTMFPFPGAGRIVKVEPNGSKEVIVTGLNLPTSLTMGPDGNLYVSNWGSGAPGAGEIVKVTLPK

Foldseek 3Di:
DDPVDDDDDPADDAAQWQEWDADPQRKIWTKHQADPDPDGAQFRIWIWIAHPVRDIDTPGTRFGRWRYWDQDPVRWIWTFGCPVPDPPPTDIDIGDDDD

pLDDT: mean 93.18, std 9.63, range [47.59, 98.81]